Protein AF-T1BDY6-F1 (afdb_monomer)

Organism: NCBI:txid410659

pLDDT: mean 88.36, std 3.63, range [78.19, 93.94]

Solvent-accessible surface area (backbone atoms only — not comparable to full-atom values): 6021 Å² total; per-residue (Å²): 120,82,40,53,62,55,43,61,53,47,53,56,51,39,52,51,33,39,49,50,20,64,75,67,64,47,64,68,33,49,54,50,31,55,54,52,45,54,57,43,49,59,40,43,55,54,35,51,59,53,47,56,54,56,62,50,41,44,60,76,78,32,47,69,57,42,71,74,44,30,86,69,60,43,52,58,55,52,47,42,52,66,54,52,49,48,48,50,59,52,51,55,52,42,68,70,68,26,79,86,77,40,54,70,69,67,62,69,104

Mean predicted aligned error: 4.84 Å

Nearest PDB structures (foldseek):
  6rko-assembly1_A  TM=9.978E-01  e=3.800E-09  Escherichia coli K-12
  7ose-assembly1_D  TM=9.965E-01  e=8.669E-09  Escherichia coli BW25113
  7oy2-assembly1_C  TM=9.936E-01  e=1.164E-08  Escherichia coli K-12
  6rx4-assembly1_A  TM=9.986E-01  e=1.234E-08  Escherichia coli K-12
  7nkz-assembly1_A  TM=9.763E-01  e=3.763E-07  Mycobacterium tuberculosis H37Rv

InterPro domains:
  IPR002585 Cytochrome ubiquinol oxidase subunit 1 [PF01654] (1-109)
  IPR002585 Cytochrome ubiquinol oxidase subunit 1 [PTHR30365] (2-108)

Sequence (109 aa):
YLFVPLTLGLSFLLAAMETVYVTTGKPIYKEMAQFWGKLFMINFALGVATGLTMEFQFGTNWSFYSSFVGDIFGAPLAIEGLMAFFMESTFVGLMIFGWERLSKGQHLA

Radius of gyration: 17.44 Å; Cα contacts (8 Å, |Δi|>4): 58; chains: 1; bounding box: 39×26×50 Å

Secondary structure (DSSP, 8-state):
--HHHHHHHHHHHHHHHHHHHHHH--HHHHHHHHHHHHHHHHHHHHHHHHHHHHHHHHHHT-HHHHHHHHHHHHHHHHHHIIIIIHHHHHHHHHHHHGGGTS-HHHHH-

Structure (mmCIF, N/CA/C/O backbone):
data_AF-T1BDY6-F1
#
_entry.id   AF-T1BDY6-F1
#
loop_
_atom_site.group_PDB
_atom_site.id
_atom_site.type_symbol
_atom_site.label_atom_id
_atom_site.label_alt_id
_atom_site.label_comp_id
_atom_site.label_asym_id
_atom_site.label_entity_id
_atom_site.label_seq_id
_atom_site.pdbx_PDB_ins_code
_atom_site.Cartn_x
_atom_site.Cartn_y
_atom_site.Cartn_z
_atom_site.occupancy
_atom_site.B_iso_or_equiv
_atom_site.auth_seq_id
_atom_site.auth_comp_id
_atom_site.auth_asym_id
_atom_site.auth_atom_id
_atom_site.pdbx_PDB_model_num
ATOM 1 N N . TYR A 1 1 ? 7.798 -13.070 -5.589 1.00 78.19 1 TYR A N 1
ATOM 2 C CA . TYR A 1 1 ? 6.360 -13.320 -5.347 1.00 78.19 1 TYR A CA 1
ATOM 3 C C . TYR A 1 1 ? 6.029 -13.782 -3.920 1.00 78.19 1 TYR A C 1
ATOM 5 O O . TYR A 1 1 ? 4.888 -14.116 -3.661 1.00 78.19 1 TYR A O 1
ATOM 13 N N . LEU A 1 2 ? 6.966 -13.796 -2.961 1.00 79.31 2 LEU A N 1
ATOM 14 C CA . LEU A 1 2 ? 6.663 -14.244 -1.590 1.00 79.31 2 LEU A CA 1
ATOM 15 C C . LEU A 1 2 ? 5.739 -13.274 -0.833 1.00 79.31 2 LEU A C 1
ATOM 17 O O . LEU A 1 2 ? 4.854 -13.705 -0.106 1.00 79.31 2 LEU A O 1
ATOM 21 N N . PHE A 1 3 ? 5.917 -11.969 -1.051 1.00 81.12 3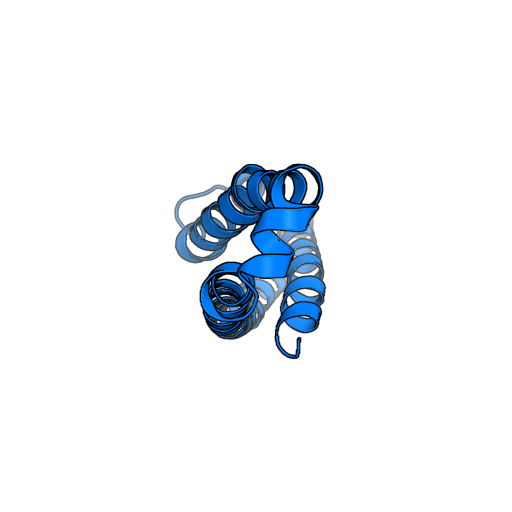 PHE A N 1
ATOM 22 C CA . PHE A 1 3 ? 5.198 -10.921 -0.321 1.00 81.12 3 PHE A CA 1
ATOM 23 C C . PHE A 1 3 ? 3.815 -10.603 -0.921 1.00 81.12 3 PHE A C 1
ATOM 25 O O . PHE A 1 3 ? 2.898 -10.234 -0.199 1.00 81.12 3 PHE A O 1
ATOM 32 N N . VAL A 1 4 ? 3.632 -10.817 -2.228 1.00 84.94 4 VAL A N 1
ATOM 33 C CA . VAL A 1 4 ? 2.391 -10.516 -2.971 1.00 84.94 4 VAL A CA 1
ATOM 34 C C . VAL A 1 4 ? 1.145 -11.240 -2.427 1.00 84.94 4 VAL A C 1
ATOM 36 O O . VAL A 1 4 ? 0.173 -10.560 -2.097 1.00 84.94 4 VAL A O 1
ATOM 39 N N . PRO A 1 5 ? 1.123 -12.583 -2.274 1.00 86.62 5 PRO A N 1
ATOM 40 C CA . PRO A 1 5 ? -0.074 -13.286 -1.809 1.00 86.62 5 PRO A CA 1
ATOM 41 C C . PRO A 1 5 ? -0.430 -12.926 -0.366 1.00 86.62 5 PRO A C 1
ATOM 43 O O . PRO A 1 5 ? -1.606 -12.914 -0.008 1.00 86.62 5 PRO A O 1
ATOM 46 N N . LEU A 1 6 ? 0.571 -12.600 0.458 1.00 86.31 6 LEU A N 1
ATOM 47 C CA . LEU A 1 6 ? 0.343 -12.197 1.837 1.00 86.31 6 LEU A CA 1
ATOM 48 C C . LEU A 1 6 ? -0.280 -10.795 1.915 1.00 86.31 6 LEU A C 1
ATOM 50 O O . LEU A 1 6 ? -1.215 -10.611 2.687 1.00 86.31 6 LEU A O 1
ATOM 54 N N . THR A 1 7 ? 0.163 -9.840 1.086 1.00 86.44 7 THR A N 1
ATOM 55 C CA . THR A 1 7 ? -0.461 -8.506 0.981 1.00 86.44 7 THR A CA 1
ATOM 56 C C . THR A 1 7 ? -1.914 -8.622 0.527 1.00 86.44 7 THR A C 1
ATOM 58 O O . THR A 1 7 ? -2.801 -8.083 1.183 1.00 86.44 7 THR A O 1
ATOM 61 N N . LEU A 1 8 ? -2.172 -9.388 -0.538 1.00 88.94 8 LEU A N 1
ATOM 62 C CA . LEU A 1 8 ? -3.521 -9.596 -1.072 1.00 88.94 8 LEU A CA 1
ATOM 63 C C . LEU A 1 8 ? -4.449 -10.286 -0.066 1.00 88.94 8 LEU A C 1
ATOM 65 O O . LEU A 1 8 ? -5.595 -9.886 0.090 1.00 88.94 8 LEU A O 1
ATOM 69 N N . GLY A 1 9 ? -3.979 -11.320 0.635 1.00 90.25 9 GLY A N 1
ATOM 70 C CA . GLY A 1 9 ? -4.802 -12.017 1.625 1.00 90.25 9 GLY A CA 1
ATOM 71 C C . GLY A 1 9 ? -5.089 -11.162 2.862 1.00 90.25 9 GLY A C 1
ATOM 72 O O . GLY A 1 9 ? -6.220 -11.128 3.353 1.00 90.25 9 GLY A O 1
ATOM 73 N N . LEU A 1 10 ? -4.073 -10.453 3.364 1.00 89.56 10 LEU A N 1
ATOM 74 C CA . LEU A 1 10 ? -4.214 -9.612 4.549 1.00 89.56 10 LEU A CA 1
ATOM 75 C C . LEU A 1 10 ? -5.057 -8.363 4.287 1.00 89.56 10 LEU A C 1
ATOM 77 O O . LEU A 1 10 ? -5.761 -7.954 5.203 1.00 89.56 10 LEU A O 1
ATOM 81 N N . SER A 1 11 ? -5.045 -7.780 3.085 1.00 90.19 11 SER A N 1
ATOM 82 C CA . SER A 1 11 ? -5.860 -6.592 2.789 1.00 90.19 11 SER A CA 1
ATOM 83 C C . SER A 1 11 ? -7.359 -6.874 2.946 1.00 90.19 11 SER A C 1
ATOM 85 O O . SER A 1 11 ? -8.049 -6.151 3.665 1.00 90.19 11 SER A O 1
ATOM 87 N N . PHE A 1 12 ? -7.857 -7.982 2.386 1.00 92.44 12 PHE A N 1
ATOM 88 C CA . PHE A 1 12 ? -9.253 -8.401 2.566 1.00 92.44 12 PHE A CA 1
ATOM 89 C C . PHE A 1 12 ? -9.576 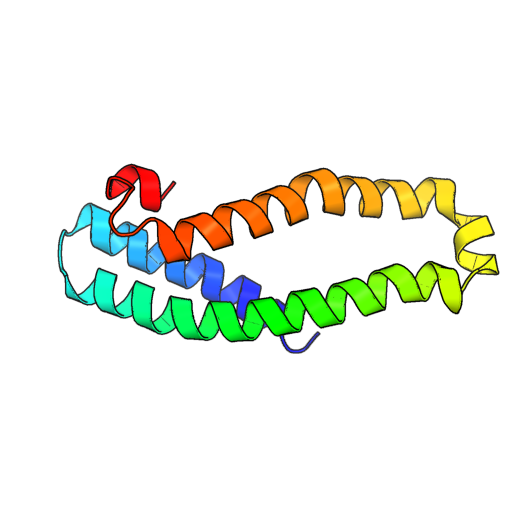-8.770 4.016 1.00 92.44 12 PHE A C 1
ATOM 91 O O . PHE A 1 12 ? -10.664 -8.470 4.507 1.00 92.44 12 PHE A O 1
ATOM 98 N N . LEU A 1 13 ? -8.638 -9.409 4.716 1.00 92.88 13 LEU A N 1
ATOM 99 C CA . LEU A 1 13 ? -8.815 -9.775 6.119 1.00 92.88 13 LEU A CA 1
ATOM 100 C C . LEU A 1 13 ? -8.888 -8.534 7.021 1.00 92.88 13 LEU A C 1
ATOM 102 O O . LEU A 1 13 ? -9.744 -8.480 7.903 1.00 92.88 13 LEU A O 1
ATOM 106 N N . LEU A 1 14 ? -8.049 -7.526 6.775 1.00 92.94 14 LEU A N 1
ATOM 107 C CA . LEU A 1 14 ? -8.088 -6.241 7.472 1.00 92.94 14 LEU A CA 1
ATOM 108 C C . LEU A 1 14 ? -9.397 -5.504 7.198 1.00 92.94 14 LEU A C 1
ATOM 110 O O . LEU A 1 14 ? -10.058 -5.094 8.151 1.00 92.94 14 LEU A O 1
ATOM 114 N N . ALA A 1 15 ? -9.824 -5.435 5.935 1.00 92.50 15 ALA A N 1
ATOM 115 C CA . ALA A 1 15 ? -11.106 -4.843 5.564 1.00 92.50 15 ALA A CA 1
ATOM 116 C C . ALA A 1 15 ? -12.284 -5.551 6.257 1.00 92.50 15 ALA A C 1
ATOM 118 O O . ALA A 1 15 ? -13.193 -4.897 6.772 1.00 92.50 15 ALA A O 1
ATOM 119 N N . ALA A 1 16 ? -12.261 -6.885 6.348 1.00 93.31 16 ALA A N 1
ATOM 120 C CA . ALA A 1 16 ? -13.285 -7.650 7.054 1.00 93.31 16 ALA A CA 1
ATOM 121 C C . ALA A 1 16 ? -13.277 -7.378 8.570 1.00 93.31 16 ALA A C 1
ATOM 123 O O . ALA A 1 16 ? -14.335 -7.148 9.159 1.00 93.31 16 ALA A O 1
ATOM 124 N N . MET A 1 17 ? -12.103 -7.368 9.210 1.00 92.31 17 MET A N 1
ATOM 125 C CA . MET A 1 17 ? -11.974 -7.058 10.641 1.00 92.31 17 MET A CA 1
ATOM 126 C C . MET A 1 17 ? -12.448 -5.642 10.957 1.00 92.31 17 MET A C 1
ATOM 128 O O . MET A 1 17 ? -13.168 -5.434 11.936 1.00 92.31 17 MET A O 1
ATOM 132 N N . GLU A 1 18 ? -12.087 -4.679 10.115 1.00 91.06 18 GLU A N 1
ATOM 133 C CA . GLU A 1 18 ? -12.508 -3.299 10.282 1.00 91.06 18 GLU A CA 1
ATOM 134 C C . GLU A 1 18 ? -14.009 -3.126 10.031 1.00 91.06 18 GLU A C 1
ATOM 136 O O . GLU A 1 18 ? -14.685 -2.470 10.822 1.00 91.06 18 GLU A O 1
ATOM 141 N N . THR A 1 19 ? -14.572 -3.806 9.029 1.00 93.12 19 THR A N 1
ATOM 142 C CA . THR A 1 19 ? -16.025 -3.831 8.800 1.00 93.12 19 THR A CA 1
ATOM 143 C C . THR A 1 19 ? -16.751 -4.322 10.050 1.00 93.12 19 THR A C 1
ATOM 145 O O . THR A 1 19 ? -17.673 -3.663 10.532 1.00 93.12 19 THR A O 1
ATOM 148 N N . VAL A 1 20 ? -16.299 -5.437 10.635 1.00 92.56 20 VAL A N 1
ATOM 149 C CA . VAL A 1 20 ? -16.889 -5.987 11.865 1.00 92.56 20 VAL A CA 1
ATOM 150 C C . VAL A 1 20 ? -16.718 -5.025 13.045 1.00 92.56 20 VAL A C 1
ATOM 152 O O . VAL A 1 20 ? -17.629 -4.897 13.868 1.00 92.56 20 VAL A O 1
ATOM 155 N N . TYR A 1 21 ? -15.594 -4.313 13.143 1.00 93.00 21 TYR A N 1
ATOM 156 C CA . TYR A 1 21 ? -15.405 -3.262 14.146 1.00 93.00 21 TYR A CA 1
ATOM 157 C C . TYR A 1 21 ? -16.422 -2.123 13.982 1.00 93.00 21 TYR A C 1
ATOM 159 O O . TYR A 1 21 ? -17.034 -1.713 14.973 1.00 93.00 21 TYR A O 1
ATOM 167 N N . VAL A 1 22 ? -16.639 -1.637 12.758 1.00 91.81 22 VAL A N 1
ATOM 168 C CA . VAL A 1 22 ? -17.593 -0.554 12.474 1.00 91.81 22 VAL A CA 1
ATOM 169 C C . VAL A 1 22 ? -19.028 -0.990 12.768 1.00 91.81 22 VAL A C 1
ATOM 171 O O . VAL A 1 22 ? -19.773 -0.227 13.383 1.00 91.81 22 VAL A O 1
ATOM 174 N N . THR A 1 23 ? -19.411 -2.218 12.404 1.00 92.50 23 THR A N 1
ATOM 175 C CA . THR A 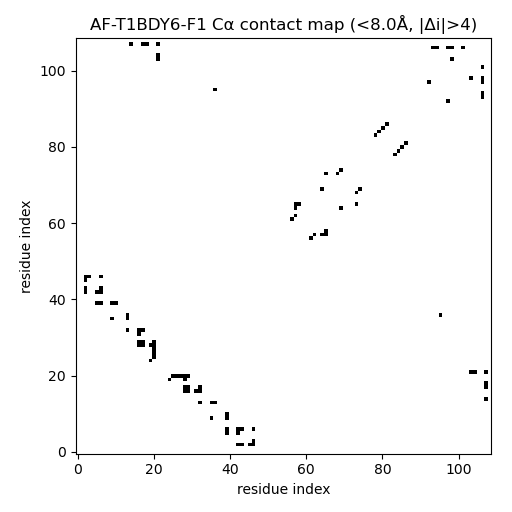1 23 ? -20.781 -2.712 12.610 1.00 92.50 23 THR A CA 1
ATOM 176 C C . THR A 1 23 ? -21.071 -3.109 14.056 1.00 92.50 23 THR A C 1
ATOM 178 O O . THR A 1 23 ? -22.176 -2.885 14.540 1.00 92.50 23 THR A O 1
ATOM 181 N N . THR A 1 24 ? -20.114 -3.728 14.760 1.00 91.94 24 THR A N 1
ATOM 182 C CA . THR A 1 24 ? -20.337 -4.241 16.129 1.00 91.94 24 THR A CA 1
ATOM 183 C C . THR A 1 24 ? -19.911 -3.270 17.224 1.00 91.94 24 THR A C 1
ATOM 185 O O . THR A 1 24 ? -20.325 -3.427 18.371 1.00 91.94 24 THR A O 1
ATOM 188 N N . GLY A 1 25 ? -19.040 -2.309 16.913 1.00 89.88 25 GLY A N 1
ATOM 189 C CA . GLY A 1 25 ? -18.467 -1.377 17.883 1.00 89.88 25 GLY A CA 1
ATOM 190 C C . GLY A 1 25 ? -17.520 -2.014 18.908 1.00 89.88 25 GLY A C 1
ATOM 191 O O . GLY A 1 25 ? -17.050 -1.307 19.800 1.00 89.88 25 GLY A O 1
ATOM 192 N N . LYS A 1 26 ? -17.223 -3.319 18.812 1.00 92.75 26 LYS A N 1
ATOM 193 C CA . LYS A 1 26 ? -16.388 -4.023 19.795 1.00 92.75 26 LYS A CA 1
ATOM 194 C C . LYS A 1 26 ? -14.903 -3.660 19.611 1.00 92.75 26 LYS A C 1
ATOM 196 O O . LYS A 1 26 ? -14.365 -3.899 18.529 1.00 92.75 26 LYS A O 1
ATOM 201 N N . PRO A 1 27 ? -14.210 -3.155 20.651 1.00 91.69 27 PRO A N 1
ATOM 202 C CA . PRO A 1 27 ? -12.839 -2.644 20.532 1.00 91.69 27 PRO A CA 1
ATOM 203 C C . PRO A 1 27 ? -11.810 -3.719 20.154 1.00 91.69 27 PRO A C 1
ATOM 205 O O . PRO A 1 27 ? -10.833 -3.406 19.483 1.00 91.69 27 PRO A O 1
ATOM 208 N N . ILE A 1 28 ? -12.074 -4.989 20.479 1.00 93.94 28 ILE A N 1
ATOM 209 C CA . ILE A 1 28 ? -11.196 -6.114 20.127 1.00 93.94 28 ILE A CA 1
ATOM 210 C C . ILE A 1 28 ? -10.891 -6.185 18.624 1.00 93.94 28 ILE A C 1
ATOM 212 O O . ILE A 1 28 ? -9.753 -6.427 18.239 1.00 93.94 28 ILE A O 1
ATOM 216 N N . TYR A 1 29 ? -11.870 -5.907 17.756 1.00 91.94 29 TYR A N 1
ATOM 217 C CA . TYR A 1 29 ? -11.658 -5.958 16.307 1.00 91.94 29 TYR A CA 1
ATOM 218 C C . TYR A 1 29 ? -10.794 -4.801 15.800 1.00 91.94 29 TYR A C 1
ATOM 220 O O . TYR A 1 29 ? -10.042 -4.982 14.846 1.00 91.94 29 TYR A O 1
ATOM 228 N N . LYS A 1 30 ? -10.835 -3.641 16.471 1.00 90.56 30 LYS A N 1
ATOM 229 C CA . LYS A 1 30 ? -9.913 -2.530 16.199 1.00 90.56 30 LYS A CA 1
ATOM 230 C C . LYS A 1 30 ? -8.483 -2.920 16.555 1.00 90.56 30 LYS A C 1
ATOM 232 O O . LYS A 1 30 ? -7.578 -2.708 15.756 1.00 90.56 30 LYS A O 1
ATOM 237 N N . GLU A 1 31 ? -8.279 -3.513 17.728 1.00 93.31 31 GLU A N 1
ATOM 238 C CA . GLU A 1 31 ? -6.955 -3.968 18.167 1.00 93.31 31 GLU A CA 1
ATOM 239 C C . GLU A 1 31 ? -6.395 -5.052 17.235 1.00 93.31 31 GLU A C 1
ATOM 241 O O . GLU A 1 31 ? -5.223 -5.001 16.858 1.00 93.31 31 GLU A O 1
ATOM 246 N N . MET A 1 32 ? -7.244 -5.983 16.789 1.00 93.38 32 MET A N 1
ATOM 247 C CA . MET A 1 32 ? -6.879 -6.988 15.788 1.00 93.38 32 MET A CA 1
ATOM 248 C C . MET A 1 32 ? -6.474 -6.339 14.458 1.00 93.38 32 MET A C 1
ATOM 250 O O . MET A 1 32 ? -5.398 -6.649 13.948 1.00 93.38 32 MET A O 1
ATOM 254 N N . ALA A 1 33 ? -7.281 -5.417 13.920 1.00 92.62 33 ALA A N 1
ATOM 255 C CA . ALA A 1 33 ? -6.968 -4.713 12.675 1.00 92.62 33 ALA A CA 1
ATOM 256 C C . ALA A 1 33 ? -5.649 -3.924 12.780 1.00 92.62 33 ALA A C 1
ATOM 258 O O . ALA A 1 33 ? -4.814 -3.986 11.881 1.00 92.62 33 ALA A O 1
ATOM 259 N N . GLN A 1 34 ? -5.396 -3.259 13.910 1.00 91.75 34 GLN A N 1
ATOM 260 C CA . GLN A 1 34 ? -4.138 -2.546 14.152 1.00 91.75 34 GLN A CA 1
ATOM 261 C C . GLN A 1 34 ? -2.930 -3.488 14.264 1.00 91.75 34 GLN A C 1
ATOM 263 O O . GLN A 1 34 ? -1.850 -3.167 13.765 1.00 91.75 34 GLN A O 1
ATOM 268 N N . PHE A 1 35 ? -3.084 -4.647 14.907 1.00 93.50 35 PHE A N 1
ATOM 269 C CA . PHE A 1 35 ? -2.014 -5.636 15.026 1.00 93.50 35 PHE A CA 1
ATOM 270 C C . PHE A 1 35 ? -1.647 -6.237 13.665 1.00 93.50 35 PHE A C 1
ATOM 272 O O . PHE A 1 35 ? -0.483 -6.186 13.257 1.00 93.50 35 PHE A O 1
ATOM 279 N N . TRP A 1 36 ? -2.638 -6.754 12.936 1.00 93.44 36 TRP A N 1
ATOM 280 C CA . TRP A 1 36 ? -2.421 -7.332 11.610 1.00 93.44 36 TRP A CA 1
ATOM 281 C C . TRP A 1 36 ? -1.981 -6.270 10.594 1.00 93.44 36 TRP A C 1
ATOM 283 O O . TRP A 1 36 ? -1.155 -6.563 9.731 1.00 93.44 36 TRP A O 1
ATOM 293 N N . GLY A 1 37 ? -2.431 -5.021 10.754 1.00 92.88 37 GLY A N 1
ATOM 294 C CA . GLY A 1 37 ? -2.019 -3.880 9.937 1.00 92.88 37 GLY A CA 1
ATOM 295 C C . GLY A 1 37 ? -0.522 -3.576 10.040 1.00 92.88 37 GLY A C 1
ATOM 296 O O . GLY A 1 37 ? 0.112 -3.256 9.034 1.00 92.88 37 GLY A O 1
ATOM 297 N N . LYS A 1 38 ? 0.091 -3.761 11.219 1.00 91.94 38 LYS A N 1
ATOM 298 C CA . LYS A 1 38 ? 1.553 -3.627 11.377 1.00 91.94 38 LYS A CA 1
ATOM 299 C C . LYS A 1 38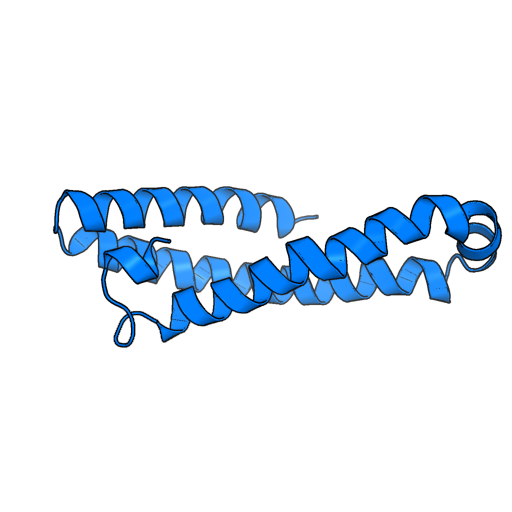 ? 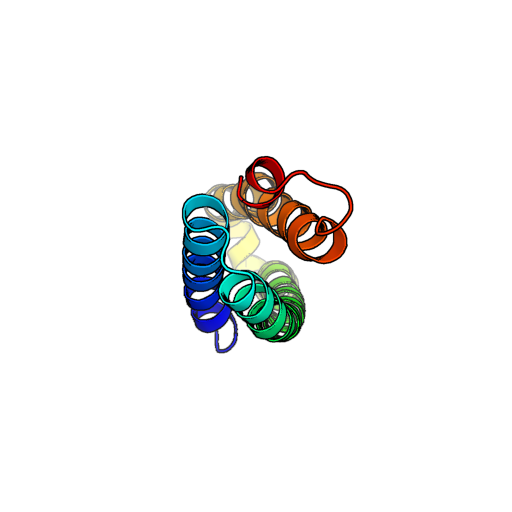2.315 -4.677 10.566 1.00 91.94 38 LYS A C 1
ATOM 301 O O . LYS A 1 38 ? 3.296 -4.343 9.908 1.00 91.94 38 LYS A O 1
ATOM 306 N N . LEU A 1 39 ? 1.867 -5.934 10.596 1.00 92.06 39 LEU A N 1
ATOM 307 C CA . LEU A 1 39 ? 2.493 -7.017 9.827 1.00 92.06 39 LEU A CA 1
ATOM 308 C C . LEU A 1 39 ? 2.292 -6.823 8.321 1.00 92.06 39 LEU A C 1
ATOM 310 O O . LEU A 1 39 ? 3.238 -6.993 7.550 1.00 92.06 39 LEU A O 1
ATOM 314 N N . PHE A 1 40 ? 1.090 -6.403 7.918 1.00 92.81 40 PHE A N 1
ATOM 315 C CA . PHE A 1 40 ? 0.789 -6.013 6.544 1.00 92.81 40 PHE A CA 1
ATOM 316 C C . PHE A 1 40 ? 1.755 -4.933 6.052 1.00 92.81 40 PHE A C 1
ATOM 318 O O . PHE A 1 40 ? 2.330 -5.090 4.981 1.00 92.81 40 PHE A O 1
ATOM 325 N N . MET A 1 41 ? 2.013 -3.890 6.846 1.00 90.81 41 MET A N 1
ATOM 326 C CA . MET A 1 41 ? 2.915 -2.805 6.452 1.00 90.81 41 MET A CA 1
ATOM 327 C C . MET A 1 41 ? 4.358 -3.268 6.218 1.00 90.81 41 MET A C 1
ATOM 329 O O . MET A 1 41 ? 4.976 -2.858 5.236 1.00 90.81 41 MET A O 1
ATOM 333 N N . ILE A 1 42 ? 4.896 -4.133 7.082 1.00 91.62 42 ILE A N 1
ATOM 334 C CA . ILE A 1 42 ? 6.252 -4.681 6.906 1.00 91.62 42 ILE A CA 1
ATOM 335 C C . ILE A 1 42 ? 6.338 -5.456 5.585 1.00 91.62 42 ILE A C 1
ATOM 337 O O . ILE A 1 42 ? 7.277 -5.280 4.806 1.00 91.62 42 ILE A O 1
ATOM 341 N N . ASN A 1 43 ? 5.333 -6.290 5.320 1.00 90.25 43 ASN A N 1
ATOM 342 C CA . ASN A 1 43 ? 5.255 -7.080 4.099 1.00 90.25 43 ASN A CA 1
ATOM 343 C C . ASN A 1 43 ? 5.067 -6.203 2.850 1.00 90.25 43 ASN A C 1
ATOM 345 O O . ASN A 1 43 ? 5.724 -6.424 1.834 1.00 90.25 43 ASN A O 1
ATOM 349 N N . PHE A 1 44 ? 4.220 -5.178 2.944 1.00 88.88 44 PHE A N 1
ATOM 350 C CA . PHE A 1 44 ? 3.958 -4.218 1.877 1.00 88.88 44 PHE A CA 1
ATOM 351 C C . PHE A 1 44 ? 5.222 -3.444 1.494 1.00 88.88 44 PHE A C 1
ATOM 353 O O . PHE A 1 44 ? 5.544 -3.361 0.314 1.00 88.88 44 PHE A O 1
ATOM 360 N N . ALA A 1 45 ? 6.000 -2.964 2.470 1.00 90.56 45 ALA A N 1
ATOM 361 C CA . ALA A 1 45 ? 7.246 -2.243 2.205 1.00 90.56 45 ALA A CA 1
ATOM 362 C C . ALA A 1 45 ? 8.257 -3.087 1.401 1.00 90.56 45 ALA A C 1
ATOM 364 O O . ALA A 1 45 ? 8.832 -2.608 0.421 1.00 90.56 45 ALA A O 1
ATOM 365 N N . LEU A 1 46 ? 8.435 -4.362 1.768 1.00 91.81 46 LEU A N 1
ATOM 366 C CA . LEU A 1 46 ? 9.278 -5.297 1.010 1.00 91.81 46 LEU A CA 1
ATOM 367 C C . LEU A 1 46 ? 8.678 -5.635 -0.364 1.00 91.81 46 LEU A C 1
ATOM 369 O O . LEU A 1 46 ? 9.409 -5.765 -1.350 1.00 91.81 46 LEU A O 1
ATOM 373 N N . GLY A 1 47 ? 7.351 -5.747 -0.447 1.00 88.62 47 GLY A N 1
ATOM 374 C CA . GLY A 1 47 ? 6.616 -5.929 -1.697 1.00 88.62 47 GLY A CA 1
ATOM 375 C C . GLY A 1 47 ? 6.875 -4.797 -2.689 1.00 88.62 47 GLY A C 1
ATOM 376 O O . GLY A 1 47 ? 7.274 -5.064 -3.818 1.00 88.62 47 GLY A O 1
ATOM 377 N N . VAL A 1 48 ? 6.756 -3.542 -2.251 1.00 89.38 48 VAL A N 1
ATOM 378 C CA . VAL A 1 48 ? 7.014 -2.360 -3.088 1.00 89.38 48 VAL A CA 1
ATOM 379 C C . VAL A 1 48 ? 8.476 -2.304 -3.532 1.00 89.38 48 VAL A C 1
ATOM 381 O O . VAL A 1 48 ? 8.748 -2.129 -4.717 1.00 89.38 48 VAL A O 1
ATOM 384 N N . ALA A 1 49 ? 9.430 -2.518 -2.618 1.00 90.19 49 ALA A N 1
ATOM 385 C CA . ALA A 1 49 ? 10.855 -2.492 -2.961 1.00 90.19 49 ALA A CA 1
ATOM 386 C C . ALA A 1 49 ? 11.220 -3.550 -4.022 1.00 90.19 49 ALA A C 1
ATOM 388 O O . ALA A 1 49 ? 11.973 -3.284 -4.964 1.00 90.19 49 ALA A O 1
ATOM 389 N N . THR A 1 50 ? 10.652 -4.753 -3.897 1.00 90.12 50 THR A N 1
ATOM 390 C CA . THR A 1 50 ? 10.855 -5.821 -4.886 1.00 90.12 50 THR A CA 1
ATOM 391 C C . THR A 1 50 ? 10.097 -5.561 -6.190 1.00 90.12 50 THR A C 1
ATOM 393 O O . THR A 1 50 ? 10.633 -5.866 -7.253 1.00 90.12 50 THR A O 1
ATOM 396 N N . GLY A 1 51 ? 8.915 -4.939 -6.139 1.00 87.06 51 GLY A N 1
ATOM 397 C CA . GLY A 1 51 ? 8.141 -4.520 -7.313 1.00 87.06 51 GLY A CA 1
ATOM 398 C C . GLY A 1 51 ? 8.876 -3.496 -8.179 1.00 87.06 51 GLY A C 1
ATOM 399 O O . GLY A 1 51 ? 9.015 -3.712 -9.379 1.00 87.06 51 GLY A O 1
ATOM 400 N N . LEU A 1 52 ? 9.461 -2.460 -7.564 1.00 88.19 52 LEU A N 1
ATOM 401 C CA . LEU A 1 52 ? 10.283 -1.463 -8.269 1.00 88.19 52 LEU A CA 1
ATOM 402 C C . LEU A 1 52 ? 11.440 -2.114 -9.036 1.00 88.19 52 LEU A C 1
ATOM 404 O O . LEU A 1 52 ? 11.731 -1.765 -10.177 1.00 88.19 52 LEU A O 1
ATOM 408 N N . THR A 1 53 ? 12.092 -3.099 -8.415 1.00 88.69 53 THR A N 1
ATOM 409 C CA . THR A 1 53 ? 13.191 -3.828 -9.059 1.00 88.69 53 THR A CA 1
ATOM 410 C C . THR A 1 53 ? 12.704 -4.595 -10.294 1.00 88.69 53 THR A C 1
ATOM 412 O O . THR A 1 53 ? 13.388 -4.595 -11.315 1.00 88.69 53 THR A O 1
ATOM 415 N N . MET A 1 54 ? 11.520 -5.215 -10.222 1.00 88.12 54 MET A N 1
ATOM 416 C CA . MET A 1 54 ? 10.921 -5.956 -11.341 1.00 88.12 54 MET A CA 1
ATOM 417 C C . MET A 1 54 ? 10.535 -5.038 -12.506 1.00 88.12 54 MET A C 1
ATOM 419 O O . MET A 1 54 ? 10.789 -5.386 -13.657 1.00 88.12 54 MET A O 1
ATOM 423 N N . GLU A 1 55 ? 9.965 -3.865 -12.223 1.00 86.81 55 GLU A N 1
ATOM 424 C CA . GLU A 1 55 ? 9.577 -2.892 -13.251 1.00 86.81 55 GLU A CA 1
ATOM 425 C C . GLU A 1 55 ? 10.800 -2.405 -14.045 1.00 86.81 55 GLU A C 1
ATOM 427 O O . GLU A 1 55 ? 10.832 -2.491 -15.276 1.00 86.81 55 GLU A O 1
ATOM 432 N N . PHE A 1 56 ? 11.869 -1.998 -13.352 1.00 87.56 56 PHE A N 1
ATOM 433 C CA . PHE A 1 56 ? 13.091 -1.533 -14.017 1.00 87.56 56 PHE A CA 1
ATOM 434 C C . PHE A 1 56 ? 13.876 -2.646 -14.718 1.00 87.56 56 PHE A C 1
ATOM 436 O O . PHE A 1 56 ? 14.630 -2.362 -15.654 1.00 87.56 56 PHE A O 1
ATOM 443 N N . GLN A 1 57 ? 13.696 -3.910 -14.322 1.00 87.56 57 GLN A N 1
ATOM 444 C CA . GLN A 1 57 ? 14.371 -5.043 -14.957 1.00 87.56 57 GLN A CA 1
ATOM 445 C C . GLN A 1 57 ? 13.999 -5.183 -16.441 1.00 87.56 57 GLN A C 1
ATOM 447 O O . GLN A 1 57 ? 14.858 -5.569 -17.240 1.00 87.56 57 GLN A O 1
ATOM 452 N N . PHE A 1 58 ? 12.767 -4.830 -16.835 1.00 84.00 58 PHE A N 1
ATOM 453 C CA . PHE A 1 58 ? 12.357 -4.815 -18.245 1.00 84.00 58 PHE A CA 1
ATOM 454 C C . PHE A 1 58 ? 13.180 -3.819 -19.077 1.00 84.00 58 PHE A C 1
ATOM 456 O O . PHE A 1 58 ? 13.518 -4.101 -20.228 1.00 84.00 58 PHE A O 1
ATOM 463 N N . GLY A 1 59 ? 13.555 -2.676 -18.500 1.00 82.38 59 GLY A N 1
ATOM 464 C CA . GLY A 1 59 ? 14.353 -1.655 -19.182 1.00 82.38 59 GLY A CA 1
ATOM 465 C C . GLY A 1 59 ? 15.849 -1.973 -19.225 1.00 82.38 59 GLY A C 1
ATOM 466 O O . GLY A 1 59 ? 16.481 -1.823 -20.269 1.00 82.38 59 GLY A O 1
ATOM 467 N N . THR A 1 60 ? 16.423 -2.426 -18.108 1.00 87.31 60 THR A N 1
ATOM 468 C CA . THR A 1 60 ? 17.880 -2.611 -17.977 1.00 87.31 60 THR A CA 1
ATOM 469 C C . THR A 1 60 ? 18.381 -3.907 -18.607 1.00 87.31 60 THR A C 1
ATOM 471 O O . THR A 1 60 ? 19.389 -3.893 -19.310 1.00 87.31 60 THR A O 1
ATOM 474 N N . ASN A 1 61 ? 17.669 -5.017 -18.392 1.00 86.81 61 ASN A N 1
ATOM 475 C CA . ASN A 1 61 ? 18.124 -6.351 -18.794 1.00 86.81 61 ASN A CA 1
ATOM 476 C C . ASN A 1 61 ? 17.409 -6.888 -20.045 1.00 86.81 61 ASN A C 1
ATOM 478 O O . ASN A 1 61 ? 17.905 -7.826 -20.666 1.00 86.81 61 ASN A O 1
ATOM 482 N N . TRP A 1 62 ? 16.273 -6.299 -20.437 1.00 87.50 62 TRP A N 1
ATOM 483 C CA . TRP A 1 62 ? 15.429 -6.778 -21.543 1.00 87.50 62 TRP A CA 1
ATOM 484 C C . TRP A 1 62 ? 15.094 -5.676 -22.560 1.00 87.50 62 TRP A C 1
ATOM 486 O O . TRP A 1 62 ? 13.977 -5.595 -23.069 1.00 87.50 62 TRP A O 1
ATOM 496 N N . SER A 1 63 ? 16.069 -4.833 -22.897 1.00 84.00 63 SER A N 1
ATOM 497 C CA . SER A 1 63 ? 15.872 -3.657 -23.761 1.00 84.00 63 SER A CA 1
ATOM 498 C C . SER A 1 63 ? 15.306 -3.980 -25.155 1.00 84.00 63 SER A C 1
ATOM 500 O O . SER A 1 63 ? 14.447 -3.249 -25.652 1.00 84.00 63 SER A O 1
ATOM 502 N N . PHE A 1 64 ? 15.723 -5.091 -25.776 1.00 84.62 64 PHE A N 1
ATOM 503 C CA . PHE A 1 64 ? 15.201 -5.521 -27.081 1.00 84.62 64 PHE A CA 1
ATOM 504 C C . PHE A 1 64 ? 13.733 -5.962 -27.002 1.00 84.62 64 PHE A C 1
ATOM 506 O O . PHE A 1 64 ? 12.930 -5.580 -27.847 1.00 84.62 64 PHE A O 1
ATOM 513 N N . TYR A 1 65 ? 13.363 -6.707 -25.956 1.00 84.56 65 TYR A N 1
ATOM 514 C CA . TYR A 1 65 ? 11.973 -7.094 -25.699 1.00 84.56 65 TYR A CA 1
ATOM 515 C C . TYR A 1 65 ? 11.101 -5.857 -25.457 1.00 84.56 65 TYR A C 1
ATOM 517 O O . TYR A 1 65 ? 10.073 -5.690 -26.110 1.00 84.56 65 TYR A O 1
ATOM 525 N N . SER A 1 66 ? 11.555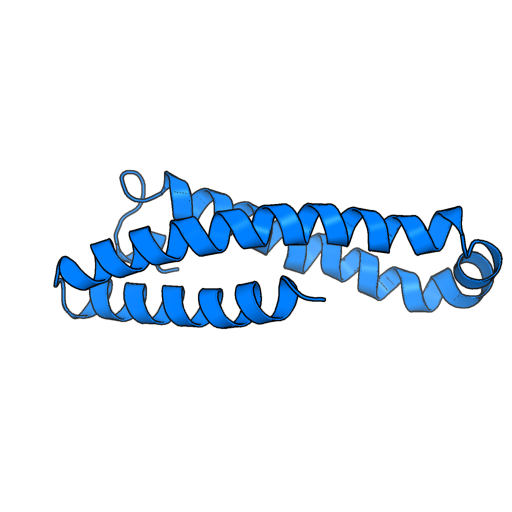 -4.946 -24.594 1.00 83.12 66 SER A N 1
ATOM 526 C CA . SER A 1 66 ? 10.846 -3.702 -24.286 1.00 83.12 66 SER A CA 1
ATOM 527 C C . SER A 1 66 ? 10.663 -2.808 -25.514 1.00 83.12 66 SER A C 1
ATOM 529 O O . SER A 1 66 ? 9.616 -2.191 -25.659 1.00 83.12 66 SER A O 1
ATOM 531 N N . SER A 1 67 ? 11.626 -2.784 -26.439 1.00 81.62 67 SER A N 1
ATOM 532 C CA . SER A 1 67 ? 11.487 -2.043 -27.703 1.00 81.62 67 SER A CA 1
ATOM 533 C C . SER A 1 67 ? 10.554 -2.739 -28.701 1.00 81.62 67 SER A C 1
ATOM 535 O O . SER A 1 67 ? 9.909 -2.075 -29.502 1.00 81.62 67 SER A O 1
ATOM 537 N N . PHE A 1 68 ? 10.484 -4.073 -28.671 1.00 84.12 68 PHE A N 1
ATOM 538 C CA . PHE A 1 68 ? 9.711 -4.865 -29.631 1.00 84.12 68 PHE A CA 1
ATOM 539 C C . PHE A 1 68 ? 8.218 -4.954 -29.283 1.00 84.12 68 PHE A C 1
ATOM 541 O O . PHE A 1 68 ? 7.383 -4.927 -30.182 1.00 84.12 68 PHE A O 1
ATOM 548 N N . VAL A 1 69 ? 7.868 -5.051 -27.995 1.00 87.19 69 VAL A N 1
ATOM 549 C CA . VAL A 1 69 ? 6.466 -5.155 -27.536 1.00 87.19 69 VAL A CA 1
ATOM 550 C C . VAL A 1 69 ? 6.020 -4.010 -26.626 1.00 87.19 69 VAL A C 1
ATOM 552 O O . VAL A 1 69 ? 4.912 -4.060 -26.095 1.00 87.19 69 VAL A O 1
ATOM 555 N N . GLY A 1 70 ? 6.847 -2.979 -26.442 1.00 79.94 70 GLY A N 1
ATOM 556 C CA . GLY A 1 70 ? 6.582 -1.868 -25.522 1.00 79.94 70 GLY A CA 1
ATOM 557 C C . GLY A 1 70 ? 5.248 -1.162 -25.757 1.00 79.94 70 GLY A C 1
ATOM 558 O O . GLY A 1 70 ? 4.560 -0.852 -24.789 1.00 79.94 70 GLY A O 1
ATOM 559 N N . ASP A 1 71 ? 4.828 -1.005 -27.013 1.00 81.56 71 ASP A N 1
ATOM 560 C CA . ASP A 1 71 ? 3.566 -0.335 -27.362 1.00 81.56 71 ASP A CA 1
ATOM 561 C C . ASP A 1 71 ? 2.319 -1.080 -26.855 1.00 81.56 71 ASP A C 1
ATOM 563 O O . ASP A 1 71 ? 1.306 -0.459 -26.538 1.00 81.56 71 ASP A O 1
ATOM 567 N N . ILE A 1 72 ? 2.384 -2.412 -26.747 1.00 84.00 72 ILE A N 1
ATOM 568 C CA . ILE A 1 72 ? 1.262 -3.246 -26.284 1.00 84.00 72 ILE A CA 1
ATOM 569 C C . ILE A 1 72 ? 1.427 -3.595 -24.805 1.00 84.00 72 ILE A C 1
ATOM 571 O O . ILE A 1 72 ? 0.468 -3.537 -24.040 1.00 84.00 72 ILE A O 1
ATOM 575 N N . PHE A 1 73 ? 2.639 -3.969 -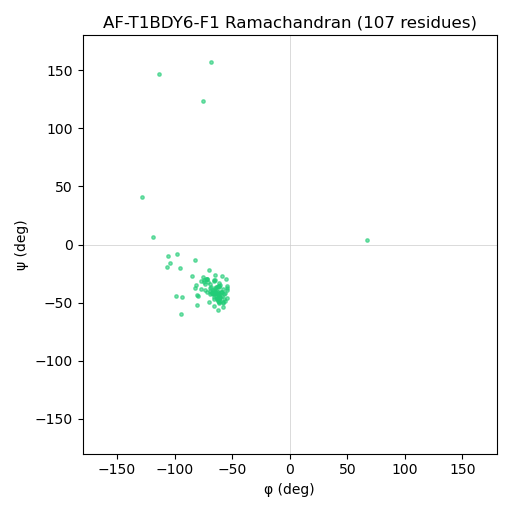24.396 1.00 80.69 73 PHE A N 1
ATOM 576 C CA . PHE A 1 73 ? 2.925 -4.447 -23.047 1.00 80.69 73 PHE A CA 1
ATOM 577 C C . PHE A 1 73 ? 3.102 -3.300 -22.043 1.00 80.69 73 PHE A C 1
ATOM 579 O O . PHE A 1 73 ? 2.686 -3.428 -20.898 1.00 80.69 73 PHE A O 1
ATOM 586 N N . GLY A 1 74 ? 3.665 -2.163 -22.458 1.00 83.00 74 GLY A N 1
ATOM 587 C CA . GLY A 1 74 ? 3.921 -1.021 -21.576 1.00 83.00 74 GLY A CA 1
ATOM 588 C C . GLY A 1 74 ? 2.659 -0.262 -21.163 1.00 83.00 74 GLY A C 1
ATOM 589 O O . GLY A 1 74 ? 2.604 0.271 -20.057 1.00 83.00 74 GLY A O 1
ATOM 590 N N . ALA A 1 75 ? 1.621 -0.246 -22.006 1.00 87.44 75 ALA A N 1
ATOM 591 C CA . ALA A 1 75 ? 0.376 0.460 -21.704 1.00 87.44 75 ALA A CA 1
ATOM 592 C C . ALA A 1 75 ? -0.352 -0.099 -20.455 1.00 87.44 75 ALA A C 1
ATOM 594 O O . ALA A 1 75 ? -0.682 0.698 -19.574 1.00 87.44 75 ALA A O 1
ATOM 595 N N . PRO A 1 76 ? -0.554 -1.425 -20.295 1.00 87.50 76 PRO A N 1
ATOM 596 C CA . PRO A 1 76 ? -1.071 -2.003 -19.054 1.00 87.50 76 PRO A CA 1
ATOM 597 C C . PRO A 1 76 ? -0.235 -1.679 -17.811 1.00 87.50 76 PRO A C 1
ATOM 599 O O . PRO A 1 76 ? -0.819 -1.336 -16.788 1.00 87.50 76 PRO A O 1
ATOM 602 N N . LEU A 1 77 ? 1.102 -1.732 -17.898 1.00 85.25 77 LEU A N 1
ATOM 603 C CA . LEU A 1 77 ? 1.986 -1.421 -16.763 1.00 85.25 77 LEU A CA 1
ATOM 604 C C . LEU A 1 77 ? 1.857 0.051 -16.338 1.00 85.25 77 LEU A C 1
ATOM 606 O O . LEU A 1 77 ? 1.767 0.359 -15.152 1.00 85.25 77 LEU A O 1
ATOM 610 N N . ALA A 1 78 ? 1.775 0.971 -17.303 1.00 85.69 78 ALA A N 1
ATOM 611 C CA . ALA A 1 78 ? 1.565 2.386 -17.010 1.00 85.69 78 ALA A CA 1
ATOM 612 C C . ALA A 1 78 ? 0.192 2.644 -16.358 1.00 85.69 78 ALA A C 1
ATOM 614 O O . ALA A 1 78 ? 0.084 3.435 -15.419 1.00 85.69 78 ALA A O 1
ATOM 615 N N . ILE A 1 79 ? -0.858 1.963 -16.831 1.00 89.81 79 ILE A N 1
ATOM 616 C CA . ILE A 1 79 ? -2.203 2.052 -16.242 1.00 89.81 79 ILE A CA 1
ATOM 617 C C . ILE A 1 79 ? -2.213 1.480 -14.819 1.00 89.81 79 ILE A C 1
ATOM 619 O O . ILE A 1 79 ? -2.810 2.089 -13.932 1.00 89.81 79 ILE A O 1
ATOM 623 N N . GLU A 1 80 ? -1.541 0.352 -14.582 1.00 85.75 80 GLU A N 1
ATOM 624 C CA . GLU A 1 80 ? -1.383 -0.240 -13.250 1.00 85.75 80 GLU A CA 1
ATOM 625 C C . GLU A 1 80 ? -0.732 0.752 -12.275 1.00 85.75 80 GLU A C 1
ATOM 627 O O . GLU A 1 80 ? -1.266 0.981 -11.185 1.00 85.75 80 GLU A O 1
ATOM 632 N N . GLY A 1 81 ? 0.355 1.411 -12.688 1.00 85.25 81 GLY A N 1
ATOM 633 C CA . GLY A 1 81 ? 1.033 2.427 -11.880 1.00 85.25 81 GLY A CA 1
ATOM 634 C C . GLY A 1 81 ? 0.139 3.626 -11.537 1.00 85.25 81 GLY A C 1
ATOM 635 O O . GLY A 1 81 ? 0.083 4.064 -10.385 1.00 85.25 81 GLY A O 1
ATOM 636 N N . LEU A 1 82 ? -0.599 4.146 -12.521 1.00 84.75 82 LEU A N 1
ATOM 637 C CA . LEU A 1 82 ? -1.456 5.322 -12.336 1.00 84.75 82 LEU A CA 1
ATOM 638 C C . LEU A 1 82 ? -2.727 5.027 -11.533 1.00 84.75 82 LEU A C 1
ATOM 640 O O . LEU A 1 82 ? -3.155 5.864 -10.740 1.00 84.75 82 LEU A O 1
ATOM 644 N N . MET A 1 83 ? -3.350 3.871 -11.754 1.00 87.00 83 MET A N 1
ATOM 645 C CA . MET A 1 83 ? -4.638 3.537 -11.149 1.00 87.00 83 MET A CA 1
ATOM 646 C C . MET A 1 83 ? -4.469 2.737 -9.860 1.00 87.00 83 MET A C 1
ATOM 648 O O . MET A 1 83 ? -4.931 3.173 -8.809 1.00 87.00 83 MET A O 1
ATOM 652 N N . ALA A 1 84 ? -3.832 1.568 -9.932 1.00 85.69 84 ALA A N 1
ATOM 653 C CA . ALA A 1 84 ? -3.794 0.624 -8.821 1.00 85.69 84 ALA A CA 1
ATOM 654 C C . ALA A 1 84 ? -2.740 1.024 -7.784 1.00 85.69 84 ALA A C 1
ATOM 656 O O . ALA A 1 84 ? -3.068 1.190 -6.610 1.00 85.69 84 ALA A O 1
ATOM 657 N N . PHE A 1 85 ? -1.499 1.261 -8.215 1.00 84.75 85 PHE A N 1
ATOM 658 C CA . PHE A 1 85 ? -0.399 1.553 -7.295 1.00 84.75 85 PHE A CA 1
ATOM 659 C C . PHE A 1 85 ? -0.580 2.894 -6.578 1.00 84.75 85 PHE A C 1
ATOM 661 O O . PHE A 1 85 ? -0.370 2.989 -5.367 1.00 84.75 85 PHE A O 1
ATOM 668 N N . PHE A 1 86 ? -1.006 3.936 -7.297 1.00 86.31 86 PHE A N 1
ATOM 669 C CA . PHE A 1 86 ? -1.238 5.247 -6.690 1.00 86.31 86 PHE A CA 1
ATOM 670 C C . PHE A 1 86 ? -2.372 5.209 -5.658 1.00 86.31 86 PHE A C 1
ATOM 672 O O . PHE A 1 86 ? -2.243 5.769 -4.566 1.00 86.31 86 PHE A O 1
ATOM 679 N N . MET A 1 87 ?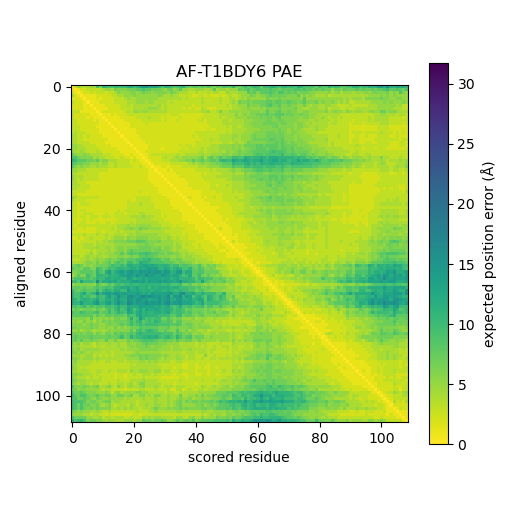 -3.461 4.505 -5.978 1.00 88.88 87 MET A N 1
ATOM 680 C CA . MET A 1 87 ? -4.570 4.286 -5.054 1.00 88.88 87 MET A CA 1
ATOM 681 C C . MET A 1 87 ? -4.096 3.508 -3.823 1.00 88.88 87 MET A C 1
ATOM 683 O O . MET A 1 87 ? -4.195 4.012 -2.706 1.00 88.88 87 MET A O 1
ATOM 687 N N . GLU A 1 88 ? -3.515 2.325 -4.017 1.00 87.38 88 GLU A N 1
ATOM 688 C CA . GLU A 1 88 ? -3.076 1.451 -2.929 1.00 87.38 88 GLU A CA 1
ATOM 689 C C . GLU A 1 88 ? -2.074 2.151 -2.003 1.00 87.38 88 GLU A C 1
ATOM 691 O O . GLU A 1 88 ? -2.280 2.201 -0.792 1.00 87.38 88 GLU A O 1
ATOM 696 N N . SER A 1 89 ? -1.024 2.764 -2.553 1.00 87.25 89 SER A N 1
ATOM 697 C CA . SER A 1 89 ? 0.009 3.435 -1.753 1.00 87.25 89 SER A CA 1
ATOM 698 C C . SER A 1 89 ? -0.531 4.622 -0.946 1.00 87.25 89 SER A C 1
ATOM 700 O O . SER A 1 89 ? -0.129 4.815 0.206 1.00 87.25 89 SER A O 1
ATOM 702 N N . THR A 1 90 ? -1.485 5.379 -1.500 1.00 89.81 90 THR A N 1
ATOM 703 C CA . THR A 1 90 ? -2.123 6.505 -0.801 1.00 89.81 90 THR A CA 1
ATOM 704 C C . THR A 1 90 ? -3.025 6.014 0.332 1.00 89.81 90 THR A C 1
ATOM 706 O O . THR A 1 90 ? -2.903 6.479 1.470 1.00 89.81 90 THR A O 1
ATOM 709 N N . PHE A 1 91 ? -3.904 5.047 0.052 1.00 90.19 91 PHE A N 1
ATOM 710 C CA . PHE A 1 91 ? -4.842 4.518 1.044 1.00 90.19 91 PHE A CA 1
ATOM 711 C C . PHE A 1 91 ? -4.145 3.717 2.146 1.00 90.19 91 PHE A C 1
ATOM 713 O O . PHE A 1 91 ? -4.533 3.839 3.305 1.00 90.19 91 PHE A O 1
ATOM 720 N N . VAL A 1 92 ? -3.061 2.991 1.853 1.00 90.38 92 VAL A N 1
ATOM 721 C CA . VAL A 1 92 ? -2.246 2.332 2.891 1.00 90.38 92 VAL A CA 1
ATOM 722 C C . VAL A 1 92 ? -1.649 3.357 3.862 1.00 90.38 92 VAL A C 1
ATOM 724 O O . VAL A 1 92 ? -1.604 3.108 5.068 1.00 90.38 92 VAL A O 1
ATOM 727 N N . GLY A 1 93 ? -1.244 4.535 3.377 1.00 88.75 93 GLY A N 1
ATOM 728 C CA . GLY A 1 93 ? -0.822 5.638 4.244 1.00 88.75 93 GLY A CA 1
ATOM 729 C C . GLY A 1 93 ? -1.948 6.111 5.171 1.00 88.75 93 GLY A C 1
ATOM 730 O O . GLY A 1 93 ? -1.745 6.262 6.380 1.00 88.75 93 GLY A O 1
ATOM 731 N N . LEU A 1 94 ? -3.154 6.288 4.628 1.00 91.06 94 LEU A N 1
ATOM 732 C CA . LEU A 1 94 ? -4.333 6.672 5.410 1.00 91.06 94 LEU A CA 1
ATOM 733 C C . LEU A 1 94 ? -4.756 5.591 6.415 1.00 91.06 94 LEU A C 1
ATOM 735 O O . LEU A 1 94 ? -5.052 5.935 7.552 1.00 91.06 94 LEU A O 1
ATOM 739 N N . MET A 1 95 ? -4.695 4.308 6.061 1.00 89.94 95 MET A N 1
ATOM 740 C CA . MET A 1 95 ? -5.034 3.173 6.937 1.00 89.94 95 MET A CA 1
ATOM 741 C C . MET A 1 95 ? -4.173 3.125 8.215 1.00 89.94 95 MET A C 1
ATOM 743 O O . MET A 1 95 ? -4.568 2.585 9.249 1.00 89.94 95 MET A O 1
ATOM 747 N N . ILE A 1 96 ? -2.958 3.668 8.155 1.00 87.25 96 ILE A N 1
ATOM 748 C CA . ILE A 1 96 ? -1.986 3.593 9.253 1.00 87.25 96 ILE A CA 1
ATOM 749 C C . ILE A 1 96 ? -2.089 4.821 10.149 1.00 87.25 96 ILE A C 1
ATOM 751 O O . ILE A 1 96 ? -2.095 4.703 11.375 1.00 87.25 96 ILE A O 1
ATOM 755 N N . PHE A 1 97 ? -2.178 6.005 9.544 1.00 89.25 97 PHE A N 1
ATOM 756 C CA . PHE A 1 97 ? -2.173 7.278 10.269 1.00 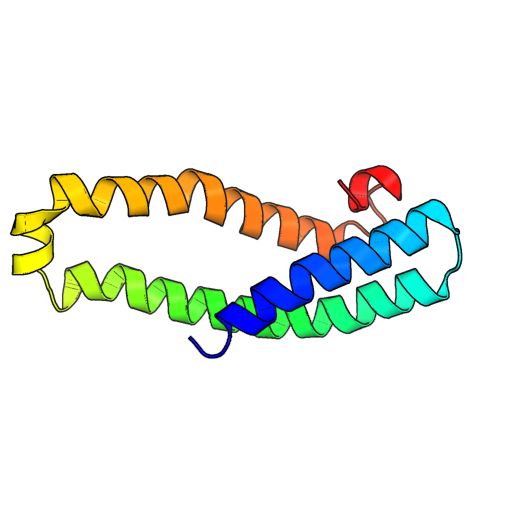89.25 97 PHE A CA 1
ATOM 757 C C . PHE A 1 97 ? -3.580 7.855 10.500 1.00 89.25 97 PHE A C 1
ATOM 759 O O . PHE A 1 97 ? -3.736 8.841 11.221 1.00 89.25 97 PHE A O 1
ATOM 766 N N . GLY A 1 98 ? -4.609 7.259 9.898 1.00 90.06 98 GLY A N 1
ATOM 767 C CA . GLY A 1 98 ? -5.984 7.752 9.895 1.00 90.06 98 GLY A CA 1
ATOM 768 C C . GLY A 1 98 ? -6.795 7.414 11.142 1.00 90.06 98 GLY A C 1
ATOM 769 O O . GLY A 1 98 ? -7.837 8.031 11.342 1.00 90.06 98 GLY A O 1
ATOM 770 N N . TRP A 1 99 ? -6.336 6.505 12.010 1.00 88.12 99 TRP A N 1
ATOM 771 C CA . TRP A 1 99 ? -7.113 6.002 13.157 1.00 88.12 99 TRP A CA 1
ATOM 772 C C . TRP A 1 99 ? -7.648 7.074 14.118 1.00 88.12 99 TRP A C 1
ATOM 774 O O . TRP A 1 99 ? -8.679 6.853 14.755 1.00 88.12 99 TRP A O 1
ATOM 784 N N . GLU A 1 100 ? -6.948 8.203 14.255 1.00 88.19 100 GLU A N 1
ATOM 785 C CA . GLU A 1 100 ? -7.362 9.339 15.098 1.00 88.19 100 GLU A CA 1
ATOM 786 C C . GLU A 1 100 ? -7.883 10.537 14.288 1.00 88.19 100 GLU A C 1
ATOM 788 O O . GLU A 1 100 ? -8.422 11.483 14.858 1.00 88.19 100 GLU A O 1
ATOM 793 N N . ARG A 1 101 ? -7.717 10.515 12.959 1.00 87.81 101 ARG A N 1
ATOM 794 C CA . ARG A 1 101 ? -8.025 11.642 12.060 1.00 87.81 101 ARG A CA 1
ATOM 795 C C . ARG A 1 101 ? -9.282 11.424 11.220 1.00 87.81 101 ARG A C 1
ATOM 797 O O . ARG A 1 101 ? -9.839 12.393 10.714 1.00 87.81 101 ARG A O 1
ATOM 804 N N . LEU A 1 102 ? -9.717 10.175 11.065 1.00 89.94 102 LEU A N 1
ATOM 805 C CA . LEU A 1 102 ? -10.882 9.775 10.282 1.00 89.94 102 LEU A CA 1
ATOM 806 C C . LEU A 1 102 ? -11.971 9.216 11.199 1.00 89.94 102 LEU A C 1
ATOM 808 O O . LEU A 1 102 ? -11.696 8.571 12.213 1.00 89.94 102 LEU A O 1
ATOM 812 N N . SER A 1 103 ? -13.233 9.437 10.831 1.00 88.50 103 SER A N 1
ATOM 813 C CA . SER A 1 103 ? -14.337 8.724 11.476 1.00 88.50 103 SER A CA 1
ATOM 814 C C . SER A 1 103 ? -14.297 7.235 11.113 1.00 88.50 103 SER A C 1
ATOM 816 O O . SER A 1 103 ? -13.766 6.854 10.074 1.00 88.50 103 SER A O 1
ATOM 818 N N . LYS A 1 104 ? -14.903 6.375 11.940 1.00 85.50 104 LYS A N 1
ATOM 819 C CA . LYS A 1 104 ? -14.864 4.913 11.744 1.00 85.50 104 LYS A CA 1
ATOM 820 C C . LYS A 1 104 ? -15.350 4.466 10.355 1.00 85.50 104 LYS A C 1
ATOM 822 O O . LYS A 1 104 ? -14.810 3.524 9.802 1.00 85.50 104 LYS A O 1
ATOM 827 N N . GLY A 1 105 ? -16.354 5.146 9.793 1.00 83.88 105 GLY A N 1
ATOM 828 C CA . GLY A 1 105 ? -16.854 4.852 8.446 1.00 83.88 105 GLY A CA 1
ATOM 829 C C . GLY A 1 105 ? -15.952 5.378 7.328 1.00 83.88 105 GLY A C 1
ATOM 830 O O . GLY A 1 105 ? -15.867 4.750 6.285 1.00 83.88 105 GLY A O 1
ATOM 831 N N . GLN A 1 106 ? -15.261 6.500 7.550 1.00 88.69 106 GLN A N 1
ATOM 832 C CA . GLN A 1 106 ? -14.288 7.043 6.593 1.00 88.69 106 GLN A CA 1
ATOM 833 C C . GLN A 1 106 ? -12.972 6.268 6.588 1.00 88.69 106 GLN A C 1
ATOM 835 O O . GLN A 1 106 ? -12.286 6.281 5.582 1.00 88.69 106 GLN A O 1
ATOM 840 N N . HIS A 1 107 ? -12.600 5.653 7.712 1.00 90.44 107 HIS A N 1
ATOM 841 C CA . HIS A 1 107 ? -11.407 4.814 7.793 1.00 90.44 107 HIS A CA 1
ATOM 842 C C . HIS A 1 107 ? -11.615 3.452 7.111 1.00 90.44 107 HIS A C 1
ATOM 844 O O . HIS A 1 107 ? -10.686 2.917 6.521 1.00 90.44 107 HIS A O 1
ATOM 850 N N . LEU A 1 108 ? -12.847 2.934 7.152 1.00 87.56 108 LEU A N 1
ATOM 851 C CA . LEU A 1 108 ? -13.226 1.687 6.490 1.00 87.56 108 LEU A CA 1
ATOM 852 C C . LEU A 1 108 ? -13.331 1.810 4.957 1.00 87.56 108 LEU A C 1
ATOM 854 O O . LEU A 1 108 ? -13.189 0.805 4.265 1.00 87.56 108 LEU A O 1
ATOM 858 N N . ALA A 1 109 ? -13.673 3.000 4.457 1.00 81.44 109 ALA A N 1
ATOM 859 C CA . ALA A 1 109 ? -13.941 3.268 3.042 1.00 81.44 109 ALA A CA 1
ATOM 860 C C . ALA A 1 109 ? -12.652 3.416 2.226 1.00 81.44 109 ALA A C 1
ATOM 862 O O . ALA A 1 109 ? -12.629 2.861 1.105 1.00 81.44 109 ALA A O 1
#

Foldseek 3Di:
DVLVVVLVVLVVVLLVLLVCCVVVVDCVSVVVSLVSLVVSVVSVVVVVVVVVVVVCCCVPVVVVVCVVCVVPVVVVVVCCVVPVVVVVVVLSVCLNPVPVPDDSVRSSD